Protein AF-A8ABL6-F1 (afdb_monomer_lite)

Secondary structure (DSSP, 8-state):
-------------HHHHHHHTTT-TTT--HHHHHHHHT-SSHHHHHHHHHHHHHHHHHHHTSS-HHHHHHHHHTTSSEEEETTEEEEEEES---TTSEEETTEEEEEHHHHHHHHHHHHHHHHHHTTSHHHHHHHHHHHHHHHHHTT-

Organism: Ignicoccus hospitalis (strain KIN4/I / DSM 18386 / JCM 14125) (NCBI:txid453591)

Sequence (148 aa):
MGEERRRSNEEYYWLPRALSYFADKEVRQFNIIDRLANAVNEEVALNTLYDAMRTLKTIITSNKVEEVRRFVRKFGELKDEGGRPQYCYEGKCPAECKKVGEECCCDAEALYKLAMREVDDLKHSFVDEKSKKKAFLTLKIIAINALG

InterPro domains:
  IPR010157 CRISPR type I-A/APERN-associated protein Csa5 [PF09702] (19-126)

Structure (mmCIF, N/CA/C/O backbone):
data_AF-A8ABL6-F1
#
_entry.id   AF-A8ABL6-F1
#
loop_
_atom_site.group_PDB
_atom_site.id
_atom_site.type_symbol
_atom_site.label_atom_id
_atom_site.label_alt_id
_atom_site.label_comp_id
_atom_site.label_asym_id
_atom_site.label_entity_id
_atom_site.label_seq_id
_atom_site.pdbx_PDB_ins_code
_atom_site.Cartn_x
_atom_site.Cartn_y
_atom_site.Cartn_z
_atom_site.occupancy
_atom_site.B_iso_or_equiv
_atom_site.auth_seq_id
_atom_site.auth_co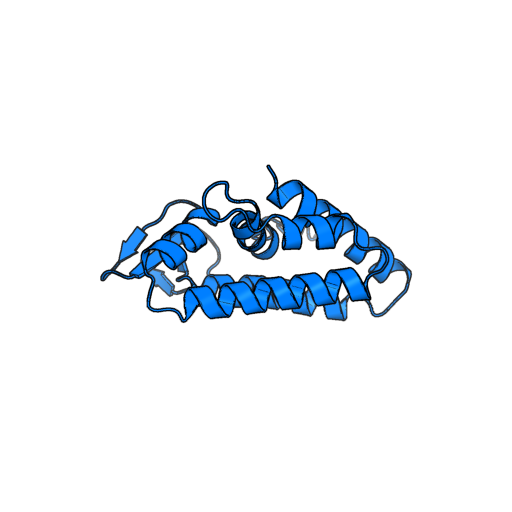mp_id
_atom_site.auth_asym_id
_atom_site.auth_atom_id
_atom_site.pdbx_PDB_model_num
ATOM 1 N N . MET A 1 1 ? 5.639 -39.230 1.743 1.00 42.78 1 MET A N 1
ATOM 2 C CA . MET A 1 1 ? 6.535 -38.084 2.008 1.00 42.78 1 MET A CA 1
ATOM 3 C C . MET A 1 1 ? 6.634 -37.281 0.732 1.00 42.78 1 MET A C 1
ATOM 5 O O . MET A 1 1 ? 7.067 -37.818 -0.275 1.00 42.78 1 MET A O 1
ATOM 9 N N . GLY A 1 2 ? 6.136 -36.056 0.764 1.00 35.66 2 GLY A N 1
ATOM 10 C CA . GLY A 1 2 ? 5.981 -35.203 -0.407 1.00 35.66 2 GLY A CA 1
ATOM 11 C C . GLY A 1 2 ? 4.969 -34.121 -0.077 1.00 35.66 2 GLY A C 1
ATOM 12 O O . GLY A 1 2 ? 3.950 -34.007 -0.744 1.00 35.66 2 GLY A O 1
ATOM 13 N N . GLU A 1 3 ? 5.201 -33.414 1.035 1.00 34.56 3 GLU A N 1
ATOM 14 C CA . GLU A 1 3 ? 4.502 -32.171 1.352 1.00 34.56 3 GLU A CA 1
ATOM 15 C C . GLU A 1 3 ? 4.890 -31.146 0.289 1.00 34.56 3 GLU A C 1
ATOM 17 O O . GLU A 1 3 ? 5.826 -30.357 0.430 1.00 34.56 3 GLU A O 1
ATOM 22 N N . GLU A 1 4 ? 4.174 -31.201 -0.825 1.00 38.09 4 GLU A N 1
ATOM 23 C CA . GLU A 1 4 ? 4.106 -30.128 -1.788 1.00 38.09 4 GLU A CA 1
ATOM 24 C C . GLU A 1 4 ? 3.451 -28.956 -1.053 1.00 38.09 4 GLU A C 1
ATOM 26 O O . GLU A 1 4 ? 2.228 -28.854 -0.952 1.00 38.09 4 GLU A O 1
ATOM 31 N N . ARG A 1 5 ? 4.298 -28.116 -0.439 1.00 35.62 5 ARG A N 1
ATOM 32 C CA . ARG A 1 5 ? 3.956 -26.802 0.109 1.00 35.62 5 ARG A CA 1
ATOM 33 C C . ARG A 1 5 ? 3.323 -25.971 -1.007 1.00 35.62 5 ARG A C 1
ATOM 35 O O . ARG A 1 5 ? 3.967 -25.101 -1.594 1.00 35.62 5 ARG A O 1
ATOM 42 N N . ARG A 1 6 ? 2.039 -26.201 -1.270 1.00 35.41 6 ARG A N 1
ATOM 43 C CA . ARG A 1 6 ? 1.125 -25.199 -1.800 1.00 35.41 6 ARG A CA 1
ATOM 44 C C . ARG A 1 6 ? 1.065 -24.132 -0.721 1.00 35.41 6 ARG A C 1
ATOM 46 O O . ARG A 1 6 ? 0.271 -24.218 0.208 1.00 35.41 6 ARG A O 1
ATOM 53 N N . ARG A 1 7 ? 2.021 -23.198 -0.775 1.00 35.03 7 ARG A N 1
ATOM 54 C CA . ARG A 1 7 ? 1.956 -21.953 -0.018 1.00 35.03 7 ARG A CA 1
ATOM 55 C C . ARG A 1 7 ? 0.570 -21.394 -0.289 1.00 35.03 7 ARG A C 1
ATOM 57 O O . ARG A 1 7 ? 0.243 -21.110 -1.438 1.00 35.03 7 ARG A O 1
ATOM 64 N N . SER A 1 8 ? -0.234 -21.345 0.763 1.00 32.97 8 SER A N 1
ATOM 65 C CA . SER A 1 8 ? -1.508 -20.656 0.839 1.00 32.97 8 SER A CA 1
ATOM 66 C C . SER A 1 8 ? -1.251 -19.198 0.470 1.00 32.97 8 SER A C 1
ATOM 68 O O . SER A 1 8 ? -0.938 -18.371 1.317 1.00 32.97 8 SER A O 1
ATOM 70 N N . ASN A 1 9 ? -1.288 -18.925 -0.829 1.00 34.28 9 ASN A N 1
ATOM 71 C CA . ASN A 1 9 ? -1.159 -17.614 -1.442 1.00 34.28 9 ASN A CA 1
ATOM 72 C C . ASN A 1 9 ? -2.524 -16.913 -1.432 1.00 34.28 9 ASN A C 1
ATOM 74 O O . ASN A 1 9 ? -2.895 -16.229 -2.379 1.00 34.28 9 ASN A O 1
ATOM 78 N N . GLU A 1 10 ? -3.239 -16.996 -0.311 1.00 41.75 10 GLU A N 1
ATOM 79 C CA . GLU A 1 10 ? -3.986 -15.825 0.151 1.00 41.75 10 GLU A CA 1
ATOM 80 C C . GLU A 1 10 ? -2.934 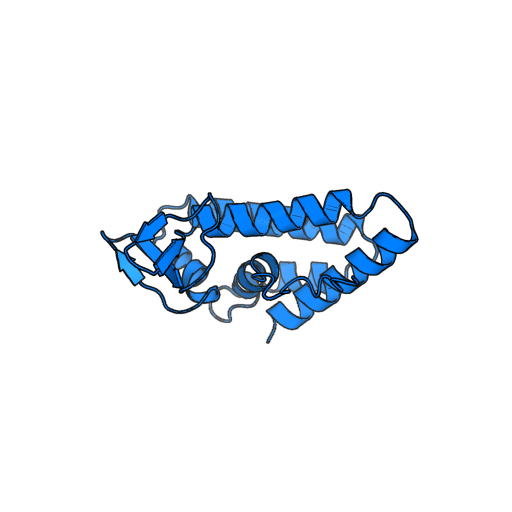-14.822 0.669 1.00 41.75 10 GLU A C 1
ATOM 82 O O . GLU A 1 10 ? -2.857 -14.488 1.849 1.00 41.75 10 GLU A O 1
ATOM 87 N N . GLU A 1 11 ? -2.019 -14.433 -0.230 1.00 51.97 11 GLU A N 1
ATOM 88 C CA . GLU A 1 11 ? -1.098 -13.324 -0.060 1.00 51.97 11 GLU A CA 1
ATOM 89 C C . GLU A 1 11 ? -2.000 -12.105 -0.026 1.00 51.97 11 GLU A C 1
ATOM 91 O O . GLU A 1 11 ? -2.537 -11.679 -1.046 1.00 51.97 11 GLU A O 1
ATOM 96 N N . TYR A 1 12 ? -2.260 -11.612 1.178 1.00 53.22 12 TYR A N 1
ATOM 97 C CA . TYR A 1 12 ? -2.911 -10.333 1.368 1.00 53.22 12 TYR A CA 1
ATOM 98 C C . TYR A 1 12 ? -2.200 -9.303 0.487 1.00 53.22 12 TYR A C 1
ATOM 100 O O . TYR A 1 12 ? -1.059 -8.953 0.750 1.00 53.22 12 TYR A O 1
ATOM 108 N N . TYR A 1 13 ? -2.860 -8.870 -0.584 1.00 70.88 13 TYR A N 1
ATOM 109 C CA . TYR A 1 13 ? -2.328 -7.910 -1.542 1.00 70.88 13 TYR A CA 1
ATOM 110 C C . TYR A 1 13 ? -2.417 -6.497 -0.951 1.00 70.88 13 TYR A C 1
ATOM 112 O O . TYR A 1 13 ? -3.292 -5.711 -1.338 1.00 70.88 13 TYR A O 1
ATOM 120 N N . TRP A 1 14 ? -1.545 -6.167 0.009 1.00 84.88 14 TRP A N 1
ATOM 121 C CA . TRP A 1 14 ? -1.595 -4.874 0.691 1.00 84.88 14 TRP A CA 1
ATOM 122 C C . TRP A 1 14 ? -1.170 -3.740 -0.239 1.00 84.88 14 TRP A C 1
ATOM 124 O O . TRP A 1 14 ? -1.828 -2.699 -0.267 1.00 84.88 14 TRP A O 1
ATOM 134 N N . LEU A 1 15 ? -0.125 -3.943 -1.047 1.00 85.50 15 LEU A N 1
ATOM 135 C CA . LEU A 1 15 ? 0.372 -2.929 -1.974 1.00 85.50 15 LEU A CA 1
ATOM 136 C C . LEU A 1 15 ? -0.625 -2.601 -3.099 1.00 85.50 15 LEU A C 1
ATOM 138 O O . LEU A 1 15 ? -0.886 -1.415 -3.302 1.00 85.50 15 LEU A O 1
ATOM 142 N N . PRO A 1 16 ? -1.248 -3.568 -3.805 1.00 84.50 16 PRO A N 1
ATOM 143 C CA . PRO A 1 16 ? -2.273 -3.250 -4.804 1.00 84.50 16 PRO A CA 1
ATOM 144 C C . PRO A 1 16 ? -3.453 -2.471 -4.224 1.00 84.50 16 PRO A C 1
ATOM 146 O O . PRO A 1 16 ? -3.900 -1.489 -4.816 1.00 84.50 16 PRO A O 1
ATOM 149 N N . ARG A 1 17 ? -3.918 -2.853 -3.028 1.00 86.75 17 ARG A N 1
ATOM 150 C CA . ARG A 1 17 ? -4.997 -2.140 -2.331 1.00 86.75 17 ARG A CA 1
ATOM 151 C C . ARG A 1 17 ? -4.568 -0.733 -1.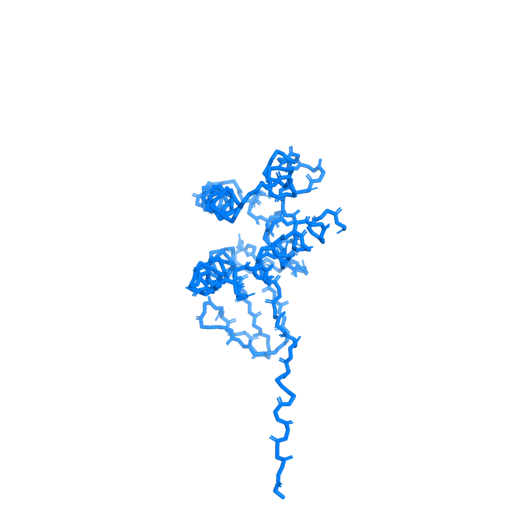926 1.00 86.75 17 ARG A C 1
ATOM 153 O O . ARG A 1 17 ? -5.310 0.214 -2.175 1.00 86.75 17 ARG A O 1
ATOM 160 N N . ALA A 1 18 ? -3.350 -0.570 -1.413 1.00 88.56 18 ALA A N 1
ATOM 161 C CA . ALA A 1 18 ? -2.787 0.741 -1.111 1.00 88.56 18 ALA A CA 1
ATOM 162 C C . ALA A 1 18 ? -2.696 1.634 -2.360 1.00 88.56 18 ALA A C 1
ATOM 164 O O . ALA A 1 18 ? -3.012 2.819 -2.293 1.00 88.56 18 ALA A O 1
ATOM 165 N N . LEU A 1 19 ? -2.311 1.076 -3.510 1.00 87.94 19 LEU A N 1
ATOM 166 C CA . LEU A 1 19 ? -2.210 1.817 -4.768 1.00 87.94 19 LEU A CA 1
ATOM 167 C C . LEU A 1 19 ? -3.578 2.173 -5.360 1.00 87.94 19 LEU A C 1
ATOM 169 O O . LEU A 1 19 ? -3.721 3.247 -5.941 1.00 87.94 19 LEU A O 1
ATOM 173 N N . SER A 1 20 ? -4.603 1.345 -5.145 1.00 86.06 20 SER A N 1
ATOM 174 C CA . SER A 1 20 ? -5.977 1.637 -5.588 1.00 86.06 20 SER A CA 1
ATOM 175 C C . SER A 1 20 ? -6.555 2.925 -4.980 1.00 86.06 20 SER A C 1
ATOM 177 O O . SER A 1 20 ? -7.496 3.507 -5.520 1.00 86.06 20 SER A O 1
ATOM 179 N N . TYR A 1 21 ? -5.970 3.426 -3.885 1.00 87.69 21 TYR A N 1
ATOM 180 C CA . TYR A 1 21 ? -6.282 4.750 -3.349 1.00 87.69 21 TYR A CA 1
ATOM 181 C C . TYR A 1 21 ? -5.984 5.871 -4.356 1.00 87.69 21 TYR A C 1
ATOM 183 O O . TYR A 1 21 ? -6.781 6.791 -4.507 1.00 87.69 21 TYR A O 1
ATOM 191 N N . PHE A 1 22 ? -4.873 5.791 -5.092 1.00 84.19 22 PHE A N 1
ATOM 192 C CA . PHE A 1 22 ? -4.490 6.811 -6.076 1.00 84.19 22 PHE A CA 1
ATOM 193 C C . PHE A 1 22 ? -5.342 6.764 -7.347 1.00 84.19 22 PHE A C 1
ATOM 195 O O . PHE A 1 22 ? -5.522 7.788 -8.009 1.00 84.19 22 PHE A O 1
ATOM 202 N N . ALA A 1 23 ? -5.897 5.590 -7.654 1.00 81.12 23 ALA A N 1
ATOM 203 C CA . ALA A 1 23 ? -6.871 5.389 -8.722 1.00 81.12 23 ALA A CA 1
ATOM 204 C C . ALA A 1 23 ? -8.305 5.773 -8.315 1.00 81.12 23 ALA A C 1
ATOM 206 O O . ALA A 1 23 ? -9.217 5.746 -9.146 1.00 81.12 23 ALA A O 1
ATOM 207 N N . ASP A 1 24 ? -8.533 6.122 -7.046 1.00 81.56 24 ASP A N 1
ATOM 208 C CA . ASP A 1 24 ? -9.855 6.487 -6.566 1.00 81.56 24 ASP A CA 1
ATOM 209 C C . ASP A 1 24 ? -10.374 7.747 -7.279 1.00 81.56 24 ASP A C 1
ATOM 211 O O . ASP A 1 24 ? -9.677 8.757 -7.415 1.00 81.56 24 ASP A O 1
ATOM 215 N N . LYS A 1 25 ? -11.634 7.693 -7.720 1.00 73.25 25 LYS A N 1
ATOM 216 C CA . LYS A 1 25 ? -12.295 8.760 -8.486 1.00 73.25 25 LYS A CA 1
ATOM 217 C C . LYS A 1 25 ? -12.442 10.071 -7.709 1.00 73.25 25 LYS A C 1
ATOM 219 O O . LYS A 1 25 ? -12.628 11.113 -8.345 1.00 73.25 25 LYS A O 1
ATOM 224 N N . GLU A 1 26 ? -12.378 10.025 -6.381 1.00 72.81 26 GLU A N 1
ATOM 225 C CA . GLU A 1 26 ? -12.433 11.174 -5.476 1.00 72.81 26 GLU A CA 1
ATOM 226 C C . GLU A 1 26 ? -11.039 11.753 -5.175 1.00 72.81 26 GLU A C 1
ATOM 228 O O . GLU A 1 26 ? -10.924 12.948 -4.917 1.00 72.81 26 GLU A O 1
ATOM 233 N N . VAL A 1 27 ? -9.979 10.936 -5.237 1.00 75.50 27 VAL A N 1
ATOM 234 C CA . VAL A 1 27 ? -8.581 11.355 -4.996 1.00 75.50 27 VAL A CA 1
ATOM 235 C C . VAL A 1 27 ? -7.926 11.865 -6.283 1.00 75.50 27 VAL A C 1
ATOM 237 O O . VAL A 1 27 ? -7.223 12.875 -6.271 1.00 75.50 27 VAL A O 1
ATOM 240 N N . ARG A 1 28 ? -8.180 11.179 -7.407 1.00 66.38 28 ARG A N 1
ATOM 241 C CA . ARG A 1 28 ? -7.717 11.503 -8.771 1.00 66.38 28 ARG A CA 1
ATOM 242 C C . ARG A 1 28 ? -6.214 11.752 -8.910 1.00 66.38 28 ARG A C 1
ATOM 244 O O . ARG A 1 28 ? -5.789 12.560 -9.735 1.00 66.38 28 ARG A O 1
ATOM 251 N N . GLN A 1 29 ? -5.391 11.021 -8.170 1.00 74.56 29 GLN A N 1
ATOM 252 C CA . GLN A 1 29 ? -3.934 11.058 -8.321 1.00 74.56 29 GLN A CA 1
ATOM 253 C C . GLN A 1 29 ? -3.455 9.985 -9.310 1.00 74.56 29 GLN A C 1
ATOM 255 O O . GLN A 1 29 ? -2.552 9.193 -9.044 1.00 74.56 29 GLN A O 1
ATOM 260 N N . PHE A 1 30 ? -4.068 9.978 -10.497 1.00 79.56 30 PHE A N 1
ATOM 261 C CA . PHE A 1 30 ? -3.769 9.009 -11.555 1.00 79.56 30 PHE A CA 1
ATOM 262 C C . PHE A 1 30 ? -2.336 9.110 -12.078 1.00 79.56 30 PHE A C 1
ATOM 264 O O . PHE A 1 30 ? -1.828 8.146 -12.635 1.00 79.56 30 PHE A O 1
ATOM 271 N N . ASN A 1 31 ? -1.660 10.242 -11.865 1.00 83.88 31 ASN A N 1
ATOM 272 C CA . ASN A 1 31 ? -0.269 10.447 -12.265 1.00 83.88 31 ASN A CA 1
ATOM 273 C C . ASN A 1 31 ? 0.691 9.407 -11.661 1.00 83.88 31 ASN A C 1
ATOM 275 O O . ASN A 1 31 ? 1.651 9.020 -12.319 1.00 83.88 31 ASN A O 1
ATOM 279 N N . ILE A 1 32 ? 0.447 8.941 -10.433 1.00 84.06 32 ILE A N 1
ATOM 280 C CA . ILE A 1 32 ? 1.271 7.905 -9.792 1.00 84.06 32 ILE A CA 1
ATOM 281 C C . ILE A 1 32 ? 1.067 6.554 -10.485 1.00 84.06 32 ILE A C 1
ATOM 283 O O . ILE A 1 32 ? 2.038 5.865 -10.796 1.00 84.06 32 ILE A O 1
ATOM 287 N N . ILE A 1 33 ? -0.186 6.196 -10.769 1.00 82.88 33 ILE A N 1
ATOM 288 C CA . ILE A 1 33 ? -0.527 4.927 -11.421 1.00 82.88 33 ILE A CA 1
ATOM 289 C C . ILE A 1 33 ? -0.058 4.913 -12.876 1.00 82.88 33 ILE A C 1
ATOM 291 O O . ILE A 1 33 ? 0.513 3.923 -13.325 1.00 82.88 33 ILE A O 1
ATOM 295 N N . ASP A 1 34 ? -0.216 6.030 -13.584 1.0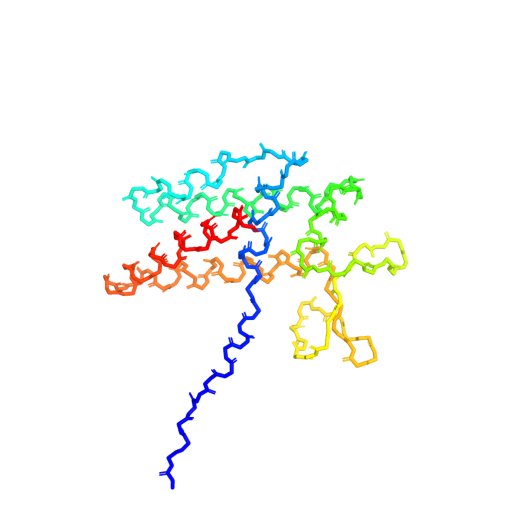0 83.88 34 ASP A N 1
ATOM 296 C CA . ASP A 1 34 ? 0.255 6.199 -14.956 1.00 83.88 34 ASP A CA 1
ATOM 297 C C . ASP A 1 34 ? 1.782 6.067 -15.052 1.00 83.88 34 ASP A C 1
ATOM 299 O O . ASP A 1 34 ? 2.287 5.281 -15.854 1.00 83.88 34 ASP A O 1
ATOM 303 N N . ARG A 1 35 ? 2.531 6.742 -14.167 1.00 86.00 35 ARG A N 1
ATOM 304 C CA . ARG A 1 35 ? 3.998 6.617 -14.098 1.00 86.00 35 ARG A CA 1
ATOM 305 C C . ARG A 1 35 ? 4.446 5.188 -13.797 1.00 86.00 35 ARG A C 1
ATOM 307 O O . ARG A 1 35 ? 5.468 4.755 -14.324 1.00 86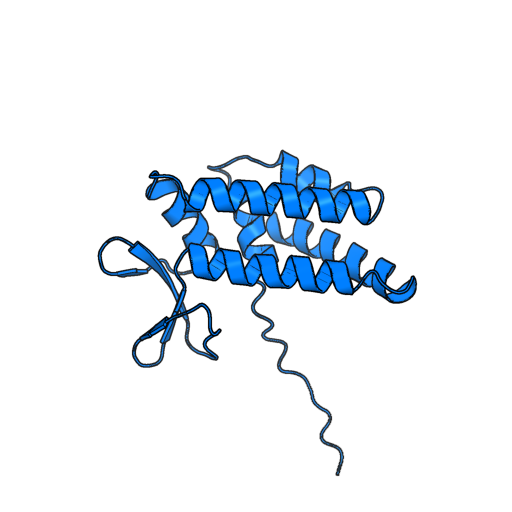.00 35 ARG A O 1
ATOM 314 N N . LEU A 1 36 ? 3.695 4.454 -12.974 1.00 84.69 36 LEU A N 1
ATOM 315 C CA . LEU A 1 36 ? 4.003 3.064 -12.647 1.00 84.69 36 LEU A CA 1
ATOM 316 C C . LEU A 1 36 ? 3.718 2.127 -13.831 1.00 84.69 36 LEU A C 1
ATOM 318 O O . LEU A 1 36 ? 4.557 1.293 -14.173 1.00 84.69 36 LEU A O 1
ATOM 322 N N . ALA A 1 37 ? 2.570 2.288 -14.493 1.00 81.81 37 ALA A N 1
ATOM 323 C CA . ALA A 1 37 ? 2.184 1.496 -15.660 1.00 81.81 37 ALA A CA 1
ATOM 324 C C . ALA A 1 37 ? 3.144 1.713 -16.844 1.00 81.81 37 ALA A C 1
ATOM 326 O O . ALA A 1 37 ? 3.576 0.755 -17.499 1.00 81.81 37 ALA A O 1
ATOM 327 N N . ASN A 1 38 ? 3.535 2.970 -17.063 1.00 84.50 38 ASN A N 1
ATOM 328 C CA . ASN A 1 38 ? 4.424 3.398 -18.140 1.00 84.50 38 ASN A CA 1
ATOM 329 C C . ASN A 1 38 ? 5.907 3.410 -17.750 1.00 84.50 38 ASN A C 1
ATOM 331 O O . ASN A 1 38 ? 6.737 3.903 -18.516 1.00 84.50 38 ASN A O 1
ATOM 335 N N . ALA A 1 39 ? 6.274 2.859 -16.589 1.00 85.50 39 ALA A N 1
ATOM 336 C CA . ALA A 1 39 ? 7.671 2.764 -16.198 1.00 85.50 39 ALA A CA 1
ATOM 337 C C . ALA A 1 39 ? 8.472 2.020 -17.281 1.00 85.50 39 ALA A C 1
ATOM 339 O O . ALA A 1 39 ? 8.083 0.939 -17.747 1.00 85.50 39 ALA A O 1
ATOM 340 N N . VAL A 1 40 ? 9.586 2.630 -17.691 1.00 85.31 40 VAL A N 1
ATOM 341 C CA . VAL A 1 40 ? 10.473 2.127 -18.754 1.00 85.31 40 VAL A CA 1
ATOM 342 C C . VAL A 1 40 ? 11.524 1.151 -18.228 1.00 85.31 40 VAL A C 1
ATOM 344 O O . VAL A 1 40 ? 12.051 0.350 -18.992 1.00 85.31 40 VAL A O 1
ATOM 347 N N . ASN A 1 41 ? 11.811 1.203 -16.927 1.00 83.31 41 ASN A N 1
ATOM 348 C CA . ASN A 1 41 ? 12.722 0.304 -16.228 1.00 83.31 41 ASN A CA 1
ATOM 349 C C . ASN A 1 41 ? 12.297 0.136 -14.757 1.00 83.31 41 ASN A C 1
ATOM 351 O O . ASN A 1 41 ? 11.392 0.820 -14.266 1.00 83.31 41 ASN A O 1
ATOM 355 N N . GLU A 1 42 ? 12.952 -0.788 -14.061 1.00 79.56 42 GLU A N 1
ATOM 356 C CA . GLU A 1 42 ? 12.666 -1.132 -12.671 1.00 79.56 42 GLU A CA 1
ATOM 357 C C . GLU A 1 42 ? 12.917 0.009 -11.685 1.00 79.56 42 GLU A C 1
ATOM 359 O O . GLU A 1 42 ? 12.157 0.173 -10.734 1.00 79.56 42 GLU A O 1
ATOM 364 N N . GLU A 1 43 ? 13.949 0.816 -11.919 1.00 84.31 43 GLU A N 1
ATOM 365 C CA . GLU A 1 43 ? 14.328 1.910 -11.030 1.00 84.31 43 GLU A CA 1
ATOM 366 C C . GLU A 1 43 ? 13.250 2.996 -11.033 1.00 84.31 43 GLU A C 1
ATOM 368 O O . GLU A 1 43 ? 12.822 3.460 -9.977 1.00 84.31 43 GLU A O 1
ATOM 373 N N . VAL A 1 44 ? 12.728 3.337 -12.214 1.00 86.75 44 VAL A N 1
ATOM 374 C CA . VAL A 1 44 ? 11.604 4.266 -12.373 1.00 86.75 44 VAL A CA 1
ATOM 375 C C . VAL A 1 44 ? 10.349 3.724 -11.687 1.00 86.75 44 VAL A C 1
ATOM 377 O O . VAL A 1 44 ? 9.656 4.484 -11.006 1.00 86.75 44 VAL A O 1
ATOM 380 N N . ALA A 1 45 ? 10.065 2.425 -11.818 1.00 85.62 45 ALA A N 1
ATOM 381 C CA . ALA A 1 45 ? 8.912 1.803 -11.168 1.00 85.62 45 ALA A CA 1
ATOM 382 C C . ALA A 1 45 ? 9.036 1.831 -9.635 1.00 85.62 45 ALA A C 1
ATOM 384 O O . ALA A 1 45 ? 8.118 2.280 -8.952 1.00 85.62 45 ALA A O 1
ATOM 385 N N . LEU A 1 46 ? 10.188 1.422 -9.095 1.00 85.81 46 LEU A N 1
ATOM 386 C CA . LEU A 1 46 ? 10.470 1.444 -7.659 1.00 85.81 46 LEU A CA 1
ATOM 387 C C . LEU A 1 46 ? 10.412 2.858 -7.086 1.00 85.81 46 LEU A C 1
ATOM 389 O O . LEU A 1 46 ? 9.743 3.078 -6.080 1.00 85.81 46 LEU A O 1
ATOM 393 N N . ASN A 1 47 ? 11.056 3.828 -7.736 1.00 88.31 47 ASN A N 1
ATOM 394 C CA . ASN A 1 47 ? 11.017 5.222 -7.295 1.00 88.31 47 ASN A CA 1
ATOM 395 C C . ASN A 1 47 ? 9.579 5.759 -7.277 1.00 88.31 47 ASN A C 1
ATOM 397 O O . ASN A 1 47 ? 9.183 6.419 -6.321 1.00 88.31 47 ASN A O 1
ATOM 401 N N . THR A 1 48 ? 8.765 5.401 -8.275 1.00 89.75 48 THR A N 1
ATOM 402 C CA . THR A 1 48 ? 7.343 5.780 -8.314 1.00 89.75 48 THR A CA 1
ATOM 403 C C . THR A 1 48 ? 6.546 5.150 -7.165 1.00 89.75 48 THR A C 1
ATOM 405 O O . THR A 1 48 ? 5.682 5.807 -6.588 1.00 89.75 48 THR A O 1
ATOM 408 N N . LEU A 1 49 ? 6.849 3.908 -6.772 1.00 88.56 49 LEU A N 1
ATOM 409 C CA . LEU A 1 49 ? 6.227 3.272 -5.603 1.00 88.56 49 LEU A CA 1
ATOM 410 C C . LEU A 1 49 ? 6.638 3.943 -4.296 1.00 88.56 49 LEU A C 1
ATOM 412 O O . LEU A 1 49 ? 5.784 4.175 -3.444 1.00 88.56 49 LEU A O 1
ATOM 416 N N . TYR A 1 50 ? 7.916 4.285 -4.131 1.00 90.50 50 TYR A N 1
ATOM 417 C CA . TYR A 1 50 ? 8.374 5.022 -2.953 1.00 90.50 50 TYR A CA 1
ATOM 418 C C . TYR A 1 50 ? 7.724 6.413 -2.870 1.00 90.50 50 TYR A C 1
ATOM 420 O O . TYR A 1 50 ? 7.298 6.814 -1.785 1.00 90.50 50 TYR A O 1
ATOM 428 N N . ASP A 1 51 ? 7.563 7.114 -3.997 1.00 90.88 51 ASP A N 1
ATOM 429 C CA . ASP A 1 51 ? 6.807 8.374 -4.077 1.00 90.88 51 ASP A CA 1
ATOM 430 C C . ASP A 1 51 ? 5.336 8.181 -3.659 1.00 90.88 51 ASP A C 1
ATOM 432 O O . ASP A 1 51 ? 4.787 8.975 -2.883 1.00 90.88 51 ASP A O 1
ATOM 436 N N . ALA A 1 52 ? 4.705 7.095 -4.118 1.00 90.06 52 ALA A N 1
ATOM 437 C CA . ALA A 1 52 ? 3.342 6.729 -3.739 1.00 90.06 52 ALA A CA 1
ATOM 438 C C . ALA A 1 52 ? 3.232 6.473 -2.228 1.00 90.06 52 ALA A C 1
ATOM 440 O O . ALA A 1 52 ? 2.407 7.077 -1.543 1.00 90.06 52 ALA A O 1
ATOM 441 N N . MET A 1 53 ? 4.112 5.636 -1.675 1.00 92.00 53 MET A N 1
ATOM 442 C CA . MET A 1 53 ? 4.137 5.325 -0.244 1.00 92.00 53 MET A CA 1
ATOM 443 C C . MET A 1 53 ? 4.402 6.574 0.600 1.00 92.00 53 MET A C 1
ATOM 445 O O . MET A 1 53 ? 3.753 6.781 1.625 1.00 92.00 53 MET A O 1
ATOM 449 N N . ARG A 1 54 ? 5.292 7.466 0.156 1.00 91.31 54 ARG A N 1
ATOM 450 C CA . ARG A 1 54 ? 5.535 8.745 0.831 1.00 91.31 54 ARG A CA 1
ATOM 451 C C . ARG A 1 54 ? 4.272 9.602 0.882 1.00 91.31 54 ARG A C 1
ATOM 453 O O . ARG A 1 54 ? 3.966 10.158 1.936 1.00 91.31 54 ARG A O 1
ATOM 460 N N . THR A 1 55 ? 3.532 9.670 -0.221 1.00 89.81 55 THR A N 1
ATOM 461 C CA . THR A 1 55 ? 2.257 10.396 -0.287 1.00 89.81 55 THR A CA 1
ATOM 462 C C . THR A 1 55 ? 1.224 9.795 0.668 1.00 89.81 55 THR A C 1
ATOM 464 O O . THR A 1 55 ? 0.611 10.533 1.441 1.00 89.81 55 THR A O 1
ATOM 467 N N . LEU A 1 56 ? 1.093 8.462 0.704 1.00 89.62 56 LEU A N 1
ATOM 468 C CA . LEU A 1 56 ? 0.225 7.776 1.670 1.00 89.62 56 LEU A CA 1
ATOM 469 C C . LEU A 1 56 ? 0.614 8.094 3.110 1.00 89.62 56 LEU A C 1
ATOM 471 O O . LEU A 1 56 ? -0.249 8.427 3.916 1.00 89.62 56 LEU A O 1
ATOM 475 N N . LYS A 1 57 ? 1.909 8.055 3.438 1.00 91.56 57 LYS A N 1
ATOM 476 C CA . LYS A 1 57 ? 2.389 8.400 4.778 1.00 91.56 57 LYS A CA 1
ATOM 477 C C . LYS A 1 57 ? 1.964 9.815 5.168 1.00 91.56 57 LYS A C 1
ATOM 479 O O . LYS A 1 57 ? 1.466 10.015 6.273 1.00 91.56 57 LYS A O 1
ATOM 484 N N . THR A 1 58 ? 2.105 10.787 4.266 1.00 90.44 58 THR A N 1
ATOM 485 C CA . THR A 1 58 ? 1.643 12.160 4.509 1.00 90.44 58 THR A CA 1
ATOM 486 C C . THR A 1 58 ? 0.144 12.209 4.793 1.00 90.44 58 THR A C 1
ATOM 488 O O . THR A 1 58 ? -0.252 12.853 5.759 1.00 90.44 58 THR A O 1
ATOM 491 N N . ILE A 1 59 ? -0.678 11.492 4.024 1.00 87.56 59 ILE A N 1
ATOM 492 C CA . ILE A 1 59 ? -2.132 11.426 4.234 1.00 87.56 59 ILE A CA 1
ATOM 493 C C . ILE A 1 59 ? -2.473 10.810 5.594 1.00 87.56 59 ILE A C 1
ATOM 495 O O . ILE A 1 59 ? -3.250 11.393 6.348 1.00 87.56 59 ILE A O 1
ATOM 499 N N . ILE A 1 60 ? -1.856 9.679 5.938 1.00 87.75 60 ILE A N 1
ATOM 500 C CA . ILE A 1 60 ? -2.102 8.944 7.189 1.00 87.75 60 ILE A CA 1
ATOM 501 C C . ILE A 1 60 ? -1.711 9.777 8.409 1.00 87.75 60 ILE A C 1
ATOM 503 O O . ILE A 1 60 ? -2.410 9.770 9.416 1.00 87.75 60 ILE A O 1
ATOM 507 N N . THR A 1 61 ? -0.608 10.518 8.313 1.00 87.31 61 THR A N 1
ATOM 508 C CA . THR A 1 61 ? -0.152 11.424 9.382 1.00 87.31 61 THR A CA 1
ATOM 509 C C . THR A 1 61 ? -0.866 12.777 9.387 1.00 87.31 61 THR A C 1
ATOM 511 O O . THR A 1 61 ? -0.623 13.593 10.274 1.00 87.31 61 THR A O 1
ATOM 514 N N . SER A 1 62 ? -1.730 13.048 8.405 1.00 84.56 62 SER A N 1
ATOM 515 C CA . SER A 1 62 ? -2.490 14.293 8.353 1.00 84.56 62 SER A CA 1
ATOM 516 C C . SER A 1 62 ? -3.682 14.256 9.313 1.00 84.56 62 SER A C 1
ATOM 518 O O . SER A 1 62 ? -4.254 13.205 9.586 1.00 84.56 62 SER A O 1
ATOM 520 N N . ASN A 1 63 ? -4.145 15.427 9.756 1.00 75.56 63 ASN A N 1
ATOM 521 C CA . ASN A 1 63 ? -5.363 15.546 10.571 1.00 75.56 63 ASN A CA 1
ATOM 522 C C . ASN A 1 63 ? -6.666 15.344 9.768 1.00 75.56 63 ASN A C 1
ATOM 524 O O . ASN A 1 63 ? -7.758 15.617 10.269 1.00 75.56 63 ASN A O 1
ATOM 528 N N . LYS A 1 64 ? -6.587 14.905 8.508 1.00 84.88 64 LYS A N 1
ATOM 529 C CA . LYS A 1 64 ? -7.752 14.759 7.634 1.00 84.88 64 LYS A CA 1
ATOM 530 C C . LYS A 1 64 ? -8.313 13.344 7.729 1.00 84.88 64 LYS A C 1
ATOM 532 O O . LYS A 1 64 ? -8.079 12.502 6.866 1.00 84.88 64 LYS A O 1
ATOM 537 N N . VAL A 1 65 ? -9.101 13.112 8.776 1.00 84.88 65 VAL A N 1
ATOM 538 C CA . VAL A 1 65 ? -9.729 11.813 9.087 1.00 84.88 65 VAL A CA 1
ATOM 539 C C . VAL A 1 65 ? -10.473 11.215 7.888 1.00 84.88 65 VAL A C 1
ATOM 541 O O . VAL A 1 65 ? -10.393 10.013 7.658 1.00 84.88 65 VAL A O 1
ATOM 544 N N . GLU A 1 66 ? -11.130 12.043 7.075 1.00 86.88 66 GLU A N 1
ATOM 545 C CA . GLU A 1 66 ? -11.840 11.577 5.879 1.00 86.88 66 GLU A CA 1
ATOM 546 C C . GLU A 1 66 ? -10.901 11.023 4.794 1.00 86.88 66 GLU A C 1
ATOM 548 O O . GLU A 1 66 ? -11.240 10.036 4.143 1.00 86.88 66 GLU A O 1
ATOM 553 N N . GLU A 1 67 ? -9.694 11.578 4.620 1.00 86.94 67 GLU A N 1
ATOM 554 C CA . GLU A 1 67 ? -8.718 11.006 3.679 1.00 86.94 67 GLU A CA 1
ATOM 555 C C . GLU A 1 67 ? -8.202 9.651 4.178 1.00 86.94 67 GLU A C 1
ATOM 557 O O . GLU A 1 67 ? -8.071 8.708 3.396 1.00 86.94 67 GLU A O 1
ATOM 562 N N . VAL A 1 68 ? -7.996 9.528 5.492 1.00 87.62 68 VAL A N 1
ATOM 563 C CA . VAL A 1 68 ? -7.586 8.273 6.134 1.00 87.62 68 VAL A CA 1
ATOM 564 C C . VAL A 1 68 ? -8.688 7.214 6.024 1.00 87.62 68 VAL A C 1
ATOM 566 O O . VAL A 1 68 ? -8.412 6.073 5.659 1.00 87.62 68 VAL A O 1
ATOM 569 N N . ARG A 1 69 ? -9.953 7.585 6.255 1.00 89.38 69 ARG A N 1
ATOM 570 C CA . ARG A 1 69 ? -11.120 6.708 6.061 1.00 89.38 69 ARG A CA 1
ATOM 571 C C . ARG A 1 69 ? -11.214 6.185 4.637 1.00 89.38 69 ARG A C 1
ATOM 573 O O . ARG A 1 69 ? -11.419 4.987 4.445 1.00 89.38 69 ARG A O 1
ATOM 580 N N . ARG A 1 70 ? -11.037 7.058 3.640 1.00 88.25 70 ARG A N 1
ATOM 581 C CA . ARG A 1 70 ? -11.028 6.649 2.227 1.00 88.25 70 ARG A CA 1
ATOM 582 C C . ARG A 1 70 ? -9.913 5.651 1.934 1.00 88.25 70 ARG A C 1
ATOM 584 O O . ARG A 1 70 ? -10.170 4.663 1.255 1.00 88.25 70 ARG A O 1
ATOM 591 N N . PHE A 1 71 ? -8.710 5.880 2.462 1.00 88.88 71 PHE A N 1
ATOM 592 C CA . PHE A 1 71 ? -7.597 4.942 2.322 1.00 88.88 71 PHE A CA 1
ATOM 593 C C . PHE A 1 71 ? -7.922 3.572 2.923 1.00 88.88 71 PHE A C 1
ATOM 595 O O . PHE A 1 71 ? -7.826 2.564 2.230 1.00 88.88 71 PHE A O 1
ATOM 602 N N . VAL A 1 72 ? -8.378 3.524 4.176 1.00 88.69 72 VAL A N 1
ATOM 603 C CA . VAL A 1 72 ? -8.698 2.259 4.860 1.00 88.69 72 VAL A CA 1
ATOM 604 C C . VAL A 1 72 ? -9.812 1.497 4.135 1.00 88.69 72 VAL A C 1
ATOM 606 O O . VAL A 1 72 ? -9.720 0.283 3.974 1.00 88.69 72 VAL A O 1
ATOM 609 N N . ARG A 1 73 ? -10.820 2.200 3.603 1.00 87.75 73 ARG A N 1
ATOM 610 C CA . ARG A 1 73 ? -11.920 1.593 2.833 1.00 87.75 73 ARG A CA 1
ATOM 611 C C . ARG A 1 73 ? -11.442 0.856 1.572 1.00 87.75 73 ARG A C 1
ATOM 613 O O . ARG A 1 73 ? -12.131 -0.042 1.099 1.00 87.75 73 ARG A O 1
ATOM 620 N N . LYS A 1 74 ? -10.252 1.164 1.039 1.00 86.75 74 LYS A N 1
ATOM 621 C CA . LYS A 1 74 ? -9.657 0.391 -0.072 1.00 86.75 74 LYS A CA 1
ATOM 622 C C . LYS A 1 74 ? -9.262 -1.023 0.305 1.00 86.75 74 LYS A C 1
ATOM 624 O O . LYS A 1 74 ? -9.096 -1.870 -0.570 1.00 86.75 74 LYS A O 1
ATOM 629 N N . PHE A 1 75 ? -9.140 -1.291 1.596 1.00 84.56 75 PHE A N 1
ATOM 630 C CA . PHE A 1 75 ? -8.862 -2.624 2.081 1.00 84.56 75 PHE A CA 1
ATOM 631 C C . PHE A 1 75 ? -10.134 -3.421 2.339 1.00 84.56 75 PHE A C 1
ATOM 633 O O . PHE A 1 75 ? -10.061 -4.639 2.315 1.00 84.56 75 PHE A O 1
ATOM 640 N N . GLY A 1 76 ? -11.301 -2.793 2.471 1.00 82.69 76 GLY A N 1
ATOM 641 C CA . GLY A 1 76 ? -12.572 -3.495 2.608 1.00 82.69 76 GLY A CA 1
ATOM 642 C C . GLY A 1 76 ? -13.536 -2.750 3.516 1.00 82.69 76 GLY A C 1
ATOM 643 O O . GLY A 1 76 ? -13.603 -1.519 3.488 1.00 82.69 76 GLY A O 1
ATOM 644 N N . GLU A 1 77 ? -14.298 -3.503 4.307 1.00 77.12 77 GLU A N 1
ATOM 645 C CA . GLU A 1 77 ? -15.265 -2.922 5.231 1.00 77.12 77 GLU A CA 1
ATOM 646 C C . GLU A 1 77 ? -14.558 -2.066 6.285 1.00 77.12 77 GLU A C 1
ATOM 648 O O . GLU A 1 77 ? -13.622 -2.500 6.962 1.00 77.12 77 GLU A O 1
ATOM 653 N N . LEU A 1 78 ? -15.006 -0.816 6.383 1.00 80.50 78 LEU A N 1
ATOM 654 C CA . LEU A 1 78 ? -14.503 0.145 7.345 1.00 80.50 78 LEU A CA 1
ATOM 655 C C . LEU A 1 78 ? -15.217 -0.070 8.680 1.00 80.50 78 LEU A C 1
ATOM 657 O O . LEU A 1 78 ? -16.428 0.131 8.760 1.00 80.50 78 LEU A O 1
ATOM 661 N N . LYS A 1 79 ? -14.458 -0.379 9.731 1.00 83.38 79 LYS A N 1
ATOM 662 C CA . LYS A 1 79 ? -14.936 -0.339 11.116 1.00 83.38 79 LYS A CA 1
ATOM 663 C C . LYS A 1 79 ? -14.362 0.896 11.810 1.00 83.38 79 LYS A C 1
ATOM 665 O O . LYS A 1 79 ? -13.162 1.154 11.749 1.00 83.38 79 LYS A O 1
ATOM 670 N N . ASP A 1 80 ? -15.223 1.683 12.447 1.00 79.62 80 ASP A N 1
ATOM 671 C CA . ASP A 1 80 ? -14.819 2.827 13.269 1.00 79.62 80 ASP A CA 1
ATOM 672 C C . ASP A 1 80 ? -14.802 2.396 14.744 1.00 79.62 80 ASP A C 1
ATOM 674 O O . ASP A 1 80 ? -15.838 2.360 15.407 1.00 79.62 80 ASP A O 1
ATOM 678 N N . GLU A 1 81 ? -13.618 2.095 15.279 1.00 74.12 81 GLU A N 1
ATOM 679 C CA . GLU A 1 81 ? -13.431 1.838 16.712 1.00 74.12 81 GLU A CA 1
ATOM 680 C C . GLU A 1 81 ? -12.767 3.044 17.379 1.00 74.12 81 GLU A C 1
ATOM 682 O O . GLU A 1 81 ? -11.661 3.452 17.015 1.00 74.12 81 GLU A O 1
ATOM 687 N N . GLY A 1 82 ? -13.441 3.645 18.365 1.00 71.50 82 GLY A N 1
ATOM 688 C CA . GLY A 1 82 ? -12.900 4.794 19.104 1.00 71.50 82 GLY A CA 1
ATOM 689 C C . GLY A 1 82 ? -12.594 6.014 18.222 1.00 71.50 82 GLY A C 1
ATOM 690 O O . GLY A 1 82 ? -11.674 6.771 18.524 1.00 71.50 82 GLY A O 1
ATOM 691 N N . GLY A 1 83 ? -13.323 6.181 17.111 1.00 74.12 83 GLY A N 1
ATOM 692 C CA . GLY A 1 83 ? -13.118 7.265 16.143 1.00 74.12 83 GLY A CA 1
ATOM 693 C C . GLY A 1 83 ? -11.919 7.072 15.209 1.00 74.12 83 GLY A C 1
ATOM 694 O O . GLY A 1 83 ? -11.537 8.017 14.519 1.00 74.12 83 GLY A O 1
ATOM 695 N N . ARG A 1 84 ? -11.309 5.879 15.189 1.00 80.50 84 ARG A N 1
ATOM 696 C CA . ARG A 1 84 ? -10.220 5.542 14.268 1.00 80.50 84 ARG A CA 1
ATOM 697 C C . ARG A 1 84 ? -10.711 4.573 13.191 1.00 80.50 84 ARG A C 1
ATOM 699 O O . ARG A 1 84 ? -11.212 3.506 13.546 1.00 80.50 84 ARG A O 1
ATOM 706 N N . PRO A 1 85 ? -10.520 4.899 11.902 1.00 88.00 85 PRO A N 1
ATOM 707 C CA . PRO A 1 85 ? -10.856 3.996 10.813 1.00 88.00 85 PRO A CA 1
ATOM 708 C C . PRO A 1 85 ? -9.935 2.775 10.795 1.00 88.00 85 PRO A C 1
ATOM 710 O O . PRO A 1 85 ? -8.710 2.920 10.764 1.00 88.00 85 PRO A O 1
ATOM 713 N N . GLN A 1 86 ? -10.524 1.583 10.783 1.00 90.56 86 GLN A N 1
ATOM 714 C CA . GLN A 1 86 ? -9.810 0.310 10.749 1.00 90.56 86 GLN A CA 1
ATOM 715 C C . GLN A 1 86 ? -10.405 -0.627 9.697 1.00 90.56 86 GLN A C 1
ATOM 717 O O . GLN A 1 86 ? -11.601 -0.592 9.408 1.00 90.56 86 GLN A O 1
ATOM 722 N N . TYR A 1 87 ? -9.546 -1.465 9.128 1.00 89.62 87 TYR A N 1
ATOM 723 C CA . TYR A 1 87 ? -9.930 -2.591 8.289 1.00 89.62 87 TYR A CA 1
ATOM 724 C C . TYR A 1 87 ? -9.811 -3.868 9.114 1.00 89.62 87 TYR A C 1
ATOM 726 O O . TYR A 1 87 ? -8.721 -4.172 9.600 1.00 89.62 87 TYR A O 1
ATOM 734 N N . CYS A 1 88 ? -10.910 -4.605 9.262 1.00 89.44 88 CYS A N 1
ATOM 735 C CA . CYS A 1 88 ? -10.939 -5.856 10.012 1.00 89.44 88 CYS A CA 1
ATOM 736 C C . CYS A 1 88 ? -11.275 -7.037 9.101 1.00 89.44 88 CYS A C 1
ATOM 738 O O . CYS A 1 88 ? -12.084 -6.909 8.184 1.00 89.44 88 CYS A O 1
ATOM 740 N N . TYR A 1 89 ? -10.640 -8.178 9.355 1.00 86.00 89 TYR A N 1
ATOM 741 C CA . TYR A 1 89 ? -10.866 -9.423 8.625 1.00 86.00 89 TYR A CA 1
ATOM 742 C C . TYR A 1 89 ? -10.559 -10.634 9.506 1.00 86.00 89 TYR A C 1
ATOM 744 O O . TYR A 1 89 ? -9.779 -10.548 10.455 1.00 86.00 89 TYR A O 1
ATOM 752 N N . GLU A 1 90 ? -11.132 -11.782 9.163 1.00 85.38 90 GLU A N 1
ATOM 753 C CA . GLU A 1 90 ? -10.811 -13.062 9.792 1.00 85.38 90 GLU A CA 1
ATOM 754 C C . GLU A 1 90 ? -9.570 -13.677 9.140 1.00 85.38 90 GLU A C 1
ATOM 756 O O . GLU A 1 90 ? -9.436 -13.694 7.916 1.00 85.38 90 GLU A O 1
ATOM 761 N N . GLY A 1 91 ? -8.642 -14.188 9.953 1.00 80.94 91 GLY A N 1
ATOM 762 C CA . GLY A 1 91 ? -7.470 -14.891 9.444 1.00 80.94 91 GLY A CA 1
ATOM 763 C C . GLY A 1 91 ? -6.195 -14.645 10.238 1.00 80.94 91 GLY A C 1
ATOM 764 O O . GLY A 1 91 ? -6.195 -14.392 11.445 1.00 80.94 91 GLY A O 1
ATOM 765 N N . LYS A 1 92 ? -5.060 -14.779 9.550 1.00 82.69 92 LYS A N 1
ATOM 766 C CA . LYS A 1 92 ? -3.742 -14.632 10.167 1.00 82.69 92 LYS A CA 1
ATOM 767 C C . LYS A 1 92 ? -3.435 -13.155 10.404 1.00 82.69 92 LYS A C 1
ATOM 769 O O . LYS A 1 92 ? -3.146 -12.444 9.451 1.00 82.69 92 LYS A O 1
ATOM 774 N N . CYS A 1 93 ? -3.393 -12.744 11.672 1.00 84.56 93 CYS A N 1
ATOM 775 C CA . CYS A 1 93 ? -2.959 -11.402 12.072 1.00 84.56 93 CYS A CA 1
ATOM 776 C C . CYS A 1 93 ? -1.485 -11.148 11.735 1.00 84.56 93 CYS A C 1
ATOM 778 O O . CYS A 1 93 ? -0.612 -11.842 12.271 1.00 84.56 93 CYS A O 1
ATOM 780 N N . PRO A 1 94 ? -1.184 -10.119 10.931 1.00 87.00 94 PRO A N 1
ATOM 781 C CA . PRO A 1 94 ? 0.133 -9.522 10.867 1.00 87.00 94 PRO A CA 1
ATOM 782 C C . PRO A 1 94 ? 0.481 -8.883 12.210 1.00 87.00 94 PRO A C 1
ATOM 784 O O . PRO A 1 94 ? -0.404 -8.472 12.961 1.00 87.00 94 PRO A O 1
ATOM 787 N N . ALA A 1 95 ? 1.776 -8.764 12.496 1.00 87.94 95 ALA A N 1
ATOM 788 C CA . ALA A 1 95 ? 2.261 -8.170 13.742 1.00 87.94 95 ALA A CA 1
ATOM 789 C C . ALA A 1 95 ? 1.883 -6.684 13.873 1.00 87.94 95 ALA A C 1
ATOM 791 O O . ALA A 1 95 ? 1.801 -6.155 14.977 1.00 87.94 95 ALA A O 1
ATOM 792 N N . GLU A 1 96 ? 1.658 -6.018 12.742 1.00 90.00 96 GLU A N 1
ATOM 793 C CA . GLU A 1 96 ? 1.244 -4.623 12.652 1.00 90.00 96 GLU A CA 1
ATOM 794 C C . GLU A 1 96 ? -0.219 -4.404 13.058 1.00 90.00 96 GLU A C 1
ATOM 796 O O . GLU A 1 96 ? -0.590 -3.276 13.371 1.00 90.00 96 GLU A O 1
ATOM 801 N N . CYS A 1 97 ? -1.045 -5.453 13.046 1.00 89.69 97 CYS A N 1
ATOM 802 C CA . CYS A 1 97 ? -2.480 -5.362 13.292 1.00 89.69 97 CYS A CA 1
ATOM 803 C C . CYS A 1 97 ? -2.850 -5.874 14.684 1.00 89.69 97 CYS A C 1
ATOM 805 O O . CYS A 1 97 ? -2.160 -6.697 15.287 1.00 89.69 97 CYS A O 1
ATOM 807 N N . LYS A 1 98 ? -3.984 -5.402 15.199 1.00 89.69 98 LYS A N 1
ATOM 808 C CA . LYS A 1 98 ? -4.504 -5.795 16.505 1.00 89.69 98 LYS A CA 1
ATOM 809 C C . LYS A 1 98 ? -5.506 -6.932 16.347 1.00 89.69 98 LYS A C 1
ATOM 811 O O . LYS A 1 98 ? -6.449 -6.827 15.570 1.00 89.69 98 LYS A O 1
ATOM 816 N N . LYS A 1 99 ? -5.352 -7.993 17.138 1.00 88.81 99 LYS A N 1
ATOM 817 C CA . LYS A 1 99 ? -6.370 -9.043 17.247 1.00 88.81 99 LYS A CA 1
ATOM 818 C C . LYS A 1 99 ? -7.510 -8.577 18.159 1.00 88.81 99 LYS A C 1
ATOM 820 O O . LYS A 1 99 ? -7.258 -8.186 19.301 1.00 88.81 99 LYS A O 1
ATOM 825 N N . VAL A 1 100 ? -8.742 -8.628 17.665 1.00 85.50 100 VAL A N 1
ATOM 826 C CA . VAL A 1 100 ? -9.967 -8.257 18.382 1.00 85.50 100 VAL A CA 1
ATOM 827 C C . VAL A 1 100 ? -10.947 -9.423 18.259 1.00 85.50 100 VAL A C 1
ATOM 829 O O . VAL A 1 100 ? -11.564 -9.628 17.220 1.00 85.50 100 VAL A O 1
ATOM 832 N N . GLY A 1 101 ? -11.045 -10.241 19.311 1.00 85.62 101 GLY A N 1
ATOM 833 C CA . GLY A 1 101 ? -11.802 -11.495 19.253 1.00 85.62 101 GLY A CA 1
ATOM 834 C C . GLY A 1 101 ? -11.201 -12.471 18.236 1.00 85.62 101 GLY A C 1
ATOM 835 O O . GLY A 1 101 ? -10.037 -12.866 18.363 1.00 85.62 101 GLY A O 1
ATOM 836 N N . GLU A 1 102 ? -11.999 -12.851 17.240 1.00 86.06 102 GLU A N 1
ATOM 837 C CA . GLU A 1 102 ? -11.597 -13.726 16.126 1.00 86.06 102 GLU A CA 1
ATOM 838 C C . GLU A 1 102 ? -11.083 -12.943 14.905 1.00 86.06 102 GLU A C 1
ATOM 840 O O . GLU A 1 102 ? -10.469 -13.526 14.011 1.00 86.06 102 GLU A O 1
ATOM 845 N N . GLU A 1 103 ? -11.241 -11.618 14.908 1.00 87.56 103 GLU A N 1
ATOM 846 C CA . GLU A 1 103 ? -10.842 -10.741 13.811 1.00 87.56 103 GLU A CA 1
ATOM 847 C C . GLU A 1 103 ? -9.468 -10.095 14.040 1.00 87.56 103 GLU A C 1
ATOM 849 O O . GLU A 1 103 ? -8.978 -9.922 15.162 1.00 87.56 103 GLU A O 1
ATOM 854 N N . CYS A 1 104 ? -8.854 -9.690 12.936 1.00 88.88 104 CYS A N 1
ATOM 855 C CA . CYS A 1 104 ? -7.631 -8.913 12.867 1.00 88.88 104 CYS A CA 1
ATOM 856 C C . CYS A 1 104 ? -7.933 -7.540 12.292 1.00 88.88 104 CYS A C 1
ATOM 858 O O . CYS A 1 104 ? -8.304 -7.424 11.129 1.00 88.88 104 CYS A O 1
ATOM 860 N N . CYS A 1 105 ? -7.749 -6.508 13.109 1.00 89.75 105 CYS A N 1
ATOM 861 C CA . CYS A 1 105 ? -8.043 -5.126 12.777 1.00 89.75 105 CYS A CA 1
ATOM 862 C C . CYS A 1 105 ? -6.753 -4.327 12.576 1.00 89.75 105 CYS A C 1
ATOM 864 O O . CYS A 1 105 ? -5.900 -4.234 13.463 1.00 89.75 105 CYS A O 1
ATOM 866 N N . CYS A 1 106 ? -6.607 -3.754 11.388 1.00 90.81 106 CYS A N 1
ATOM 867 C CA . CYS A 1 106 ? -5.470 -2.947 10.976 1.00 90.81 106 CYS A CA 1
ATOM 868 C C . CYS A 1 106 ? -5.922 -1.493 10.818 1.00 90.81 106 CYS A C 1
ATOM 870 O O . CYS A 1 106 ? -6.826 -1.200 10.031 1.00 90.81 106 CYS A O 1
ATOM 872 N N . ASP A 1 107 ? -5.285 -0.574 11.540 1.00 91.75 107 ASP A N 1
ATOM 873 C CA . ASP A 1 107 ? -5.453 0.854 11.281 1.00 91.75 107 ASP A CA 1
ATOM 874 C C . ASP A 1 107 ? -4.667 1.291 10.033 1.00 91.75 107 ASP A C 1
ATOM 876 O O . ASP A 1 107 ? -3.920 0.522 9.422 1.00 91.75 107 ASP A O 1
ATOM 880 N N . ALA A 1 108 ? -4.838 2.548 9.632 1.00 90.88 108 ALA A N 1
ATOM 881 C CA . ALA A 1 108 ? -4.175 3.080 8.448 1.00 90.88 108 ALA A CA 1
ATOM 882 C C . ALA A 1 108 ? -2.637 2.989 8.512 1.00 90.88 108 ALA A C 1
ATOM 884 O O . ALA A 1 108 ? -1.996 2.757 7.487 1.00 90.88 108 ALA A O 1
ATOM 885 N N . GLU A 1 109 ? -2.038 3.137 9.698 1.00 92.00 109 GLU A N 1
ATOM 886 C CA . GLU A 1 109 ? -0.587 3.040 9.865 1.00 92.00 109 GLU A CA 1
ATOM 887 C C . GLU A 1 109 ? -0.103 1.596 9.679 1.00 92.00 109 GLU A C 1
ATOM 889 O O . GLU A 1 109 ? 0.897 1.362 8.993 1.00 92.00 109 GLU A O 1
ATOM 894 N N . ALA A 1 110 ? -0.827 0.626 10.237 1.00 92.31 110 ALA A N 1
ATOM 895 C CA . ALA A 1 110 ? -0.561 -0.794 10.052 1.00 92.31 110 ALA A CA 1
ATOM 896 C C . ALA A 1 110 ? -0.647 -1.195 8.573 1.00 92.31 110 ALA A C 1
ATOM 898 O O . ALA A 1 110 ? 0.278 -1.811 8.043 1.00 92.31 110 ALA A O 1
ATOM 899 N N . LEU A 1 111 ? -1.713 -0.775 7.885 1.00 91.19 111 LEU A N 1
ATOM 900 C CA . LEU A 1 111 ? -1.917 -1.035 6.456 1.00 91.19 111 LEU A CA 1
ATOM 901 C C . LEU A 1 111 ? -0.785 -0.456 5.597 1.00 91.19 111 LEU A C 1
ATOM 903 O O . LEU A 1 111 ? -0.282 -1.125 4.695 1.00 91.19 111 LEU A O 1
ATOM 907 N N . TYR A 1 112 ? -0.334 0.762 5.910 1.00 92.62 112 TYR A N 1
ATOM 908 C CA . TYR A 1 112 ? 0.824 1.365 5.254 1.00 92.62 112 TYR A CA 1
ATOM 909 C C . TYR A 1 112 ? 2.111 0.572 5.487 1.00 92.62 112 TYR A C 1
ATOM 911 O O . TYR A 1 112 ? 2.849 0.325 4.537 1.00 92.62 112 TYR A O 1
ATOM 919 N N . LYS A 1 113 ? 2.391 0.147 6.725 1.00 92.44 113 LYS A N 1
ATOM 920 C CA . LYS A 1 113 ? 3.593 -0.647 7.034 1.00 92.44 113 LYS A CA 1
ATOM 921 C C . LYS A 1 113 ? 3.601 -1.975 6.279 1.00 92.44 113 LYS A C 1
ATOM 923 O O . LYS A 1 113 ? 4.651 -2.381 5.788 1.00 92.44 113 LYS A O 1
ATOM 928 N N . LEU A 1 114 ? 2.441 -2.616 6.153 1.00 90.81 114 LEU A N 1
ATOM 929 C CA . LEU A 1 114 ? 2.284 -3.855 5.395 1.00 90.81 114 LEU A CA 1
ATOM 930 C C . LEU A 1 114 ? 2.537 -3.644 3.899 1.00 90.81 114 LEU A C 1
ATOM 932 O O . LEU A 1 114 ? 3.333 -4.373 3.315 1.00 90.81 114 LEU A O 1
ATOM 936 N N . ALA A 1 115 ? 1.952 -2.602 3.301 1.00 89.69 115 ALA A N 1
ATOM 937 C CA . ALA A 1 115 ? 2.218 -2.249 1.906 1.00 89.69 115 ALA A CA 1
ATOM 938 C C . ALA A 1 115 ? 3.694 -1.876 1.669 1.00 89.69 115 ALA A C 1
ATOM 940 O O . ALA A 1 115 ? 4.286 -2.272 0.669 1.00 89.69 115 ALA A O 1
ATOM 941 N N . MET A 1 116 ? 4.312 -1.151 2.604 1.00 91.12 116 MET A N 1
ATOM 942 C CA . MET A 1 116 ? 5.719 -0.759 2.524 1.00 91.12 116 MET A CA 1
ATOM 943 C C . MET A 1 116 ? 6.663 -1.967 2.584 1.00 91.12 116 MET A C 1
ATOM 945 O O . MET A 1 116 ? 7.645 -2.008 1.846 1.00 91.12 116 MET A O 1
ATOM 949 N N . ARG A 1 117 ? 6.347 -2.976 3.408 1.00 89.31 117 ARG A N 1
ATOM 950 C CA . ARG A 1 117 ? 7.103 -4.236 3.452 1.00 89.31 117 ARG A CA 1
ATOM 951 C C . ARG A 1 117 ? 7.119 -4.917 2.083 1.00 89.31 117 ARG A C 1
ATOM 953 O O . ARG A 1 117 ? 8.181 -5.335 1.644 1.00 89.31 117 ARG A O 1
ATOM 960 N N . GLU A 1 118 ? 5.984 -4.962 1.386 1.00 86.25 118 GLU A N 1
ATOM 961 C CA . GLU A 1 118 ? 5.924 -5.524 0.029 1.00 86.25 118 GLU A CA 1
ATOM 962 C C . GLU A 1 118 ? 6.791 -4.733 -0.966 1.00 86.25 118 GLU A C 1
ATOM 964 O O . GLU A 1 118 ? 7.454 -5.331 -1.813 1.00 86.25 118 GLU A O 1
ATOM 969 N N . VAL A 1 119 ? 6.844 -3.399 -0.853 1.00 86.56 119 VAL A N 1
ATOM 970 C CA . VAL A 1 119 ? 7.744 -2.562 -1.673 1.00 86.56 119 VAL A CA 1
ATOM 971 C C . VAL A 1 119 ? 9.213 -2.889 -1.393 1.00 86.56 119 VAL A C 1
ATOM 973 O O . VAL A 1 119 ? 10.007 -3.017 -2.330 1.00 86.56 119 VAL A O 1
ATOM 976 N N . ASP A 1 120 ? 9.585 -3.058 -0.126 1.00 86.06 120 ASP A N 1
ATOM 977 C CA . ASP A 1 120 ? 10.952 -3.419 0.245 1.00 86.06 120 ASP A CA 1
ATOM 978 C C . ASP A 1 120 ? 11.302 -4.849 -0.204 1.00 86.06 120 ASP A C 1
ATOM 980 O O . ASP A 1 120 ? 12.392 -5.070 -0.733 1.00 86.06 120 ASP A O 1
ATOM 984 N N . ASP A 1 121 ? 10.388 -5.813 -0.097 1.00 83.19 121 ASP A N 1
ATOM 985 C CA . ASP A 1 121 ? 10.583 -7.179 -0.607 1.00 83.19 121 ASP A CA 1
ATOM 986 C C . ASP A 1 121 ? 10.764 -7.193 -2.135 1.00 83.19 121 ASP A C 1
ATOM 988 O O . ASP A 1 121 ? 11.629 -7.897 -2.675 1.00 83.19 121 ASP A O 1
ATOM 992 N N . LEU A 1 122 ? 10.007 -6.353 -2.849 1.00 78.69 122 LEU A N 1
ATOM 993 C CA . LEU A 1 122 ? 10.182 -6.136 -4.283 1.00 78.69 122 LEU A CA 1
ATOM 994 C C . LEU A 1 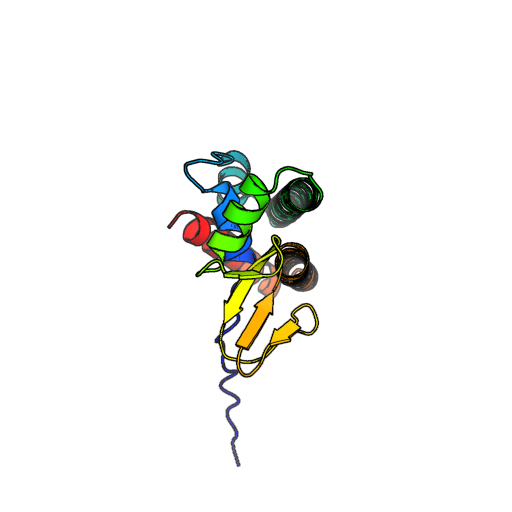122 ? 11.569 -5.574 -4.584 1.00 78.69 122 LEU A C 1
ATOM 996 O O . LEU A 1 122 ? 12.251 -6.119 -5.449 1.00 78.69 122 LEU A O 1
ATOM 1000 N N . LYS A 1 123 ? 12.033 -4.560 -3.843 1.00 80.88 123 LYS A N 1
ATOM 1001 C CA . LYS A 1 123 ? 13.389 -4.003 -3.988 1.00 80.88 123 LYS A CA 1
ATOM 1002 C C . LYS A 1 123 ? 14.471 -5.079 -3.847 1.00 80.88 123 LYS A C 1
ATOM 1004 O O . LYS A 1 123 ? 15.382 -5.135 -4.672 1.00 80.88 123 LYS A O 1
ATOM 1009 N N . HIS A 1 124 ? 14.355 -5.960 -2.853 1.00 76.69 124 HIS A N 1
ATOM 1010 C CA . HIS A 1 124 ? 15.295 -7.071 -2.648 1.00 76.69 124 HIS A CA 1
ATOM 1011 C C . HIS A 1 124 ? 15.164 -8.184 -3.699 1.00 76.69 124 HIS A C 1
ATOM 1013 O O . HIS A 1 124 ? 16.085 -8.977 -3.872 1.00 76.69 124 HIS A O 1
ATOM 1019 N N . SER A 1 125 ? 14.061 -8.233 -4.447 1.00 71.31 125 SER A N 1
ATOM 1020 C CA . SER A 1 125 ? 13.872 -9.179 -5.552 1.00 71.31 125 SER A CA 1
ATOM 1021 C C . SER A 1 125 ? 14.585 -8.752 -6.844 1.00 71.31 125 SER A C 1
ATOM 1023 O O . SER A 1 125 ? 14.729 -9.562 -7.759 1.00 71.31 125 SER A O 1
ATOM 1025 N N . PHE A 1 126 ? 15.098 -7.517 -6.937 1.00 66.62 126 PHE A N 1
ATOM 1026 C CA . PHE A 1 126 ? 15.861 -7.038 -8.100 1.00 66.62 126 PHE A CA 1
ATOM 1027 C C . PHE A 1 126 ? 17.353 -7.436 -8.072 1.00 66.62 126 PHE A C 1
ATOM 1029 O O . PHE A 1 126 ? 18.182 -6.774 -8.693 1.00 66.62 126 PHE A O 1
ATOM 1036 N N . VAL A 1 127 ? 17.727 -8.510 -7.372 1.00 67.88 127 VAL A N 1
ATOM 1037 C CA . VAL A 1 127 ? 19.137 -8.923 -7.220 1.00 67.88 127 VAL A CA 1
ATOM 1038 C C . VAL A 1 127 ? 19.670 -9.691 -8.444 1.00 67.88 127 VAL A C 1
ATOM 1040 O O . VAL A 1 127 ? 20.837 -9.524 -8.788 1.00 67.88 127 VAL A O 1
ATOM 1043 N N . ASP A 1 128 ? 18.836 -10.454 -9.166 1.00 71.81 128 ASP A N 1
ATOM 1044 C CA . ASP A 1 128 ? 19.223 -11.175 -10.396 1.00 71.81 128 ASP A CA 1
ATOM 1045 C C . ASP A 1 128 ? 18.290 -10.875 -11.586 1.00 71.81 128 ASP A C 1
ATOM 1047 O O . ASP A 1 128 ? 17.103 -10.611 -11.408 1.00 71.81 128 ASP A O 1
ATOM 1051 N N . GLU A 1 129 ? 18.805 -10.924 -12.822 1.00 69.81 129 GLU A N 1
ATOM 1052 C CA . GLU A 1 129 ? 18.085 -10.470 -14.029 1.00 69.81 129 GLU A CA 1
ATOM 1053 C C . GLU A 1 129 ? 16.746 -11.194 -14.280 1.00 69.81 129 GLU A C 1
ATOM 1055 O O . GLU A 1 129 ? 15.797 -10.603 -14.808 1.00 69.81 129 GLU A O 1
ATOM 1060 N N . LYS A 1 130 ? 16.627 -12.462 -13.871 1.00 71.00 130 LYS A N 1
ATOM 1061 C CA . LYS A 1 130 ? 15.396 -13.244 -14.038 1.00 71.00 130 LYS A CA 1
ATOM 1062 C C . LYS A 1 130 ? 14.341 -12.811 -13.020 1.00 71.00 130 LYS A C 1
ATOM 1064 O O . LYS A 1 130 ? 13.179 -12.618 -13.389 1.00 71.00 130 LYS A O 1
ATOM 1069 N N . SER A 1 131 ? 14.745 -12.604 -11.770 1.00 70.81 131 SER A N 1
ATOM 1070 C CA . SER A 1 131 ? 13.882 -12.072 -10.711 1.00 70.81 131 SER A CA 1
ATOM 1071 C C . SER A 1 131 ? 13.479 -10.620 -10.979 1.00 70.81 131 SER A C 1
ATOM 1073 O O . SER A 1 131 ? 12.316 -10.275 -10.772 1.00 70.81 131 SER A O 1
ATOM 1075 N N . LYS A 1 132 ? 14.366 -9.808 -11.574 1.00 67.12 132 LYS A N 1
ATOM 1076 C CA . LYS A 1 132 ? 14.073 -8.431 -12.011 1.00 67.12 132 LYS A CA 1
ATOM 1077 C C . LYS A 1 132 ? 12.918 -8.362 -13.009 1.00 67.12 132 LYS A C 1
ATOM 1079 O O . LYS A 1 132 ? 11.963 -7.620 -12.793 1.00 67.12 132 LYS A O 1
ATOM 1084 N N . LYS A 1 133 ? 12.969 -9.155 -14.088 1.00 70.19 133 LYS A N 1
ATOM 1085 C CA . LYS A 1 133 ? 11.903 -9.182 -15.111 1.00 70.19 133 LYS A CA 1
ATOM 1086 C C . LYS A 1 133 ? 10.566 -9.619 -14.514 1.00 70.19 133 LYS A C 1
ATOM 1088 O O . LYS A 1 133 ? 9.531 -9.040 -14.838 1.00 70.19 133 LYS A O 1
ATOM 1093 N N . LYS A 1 134 ? 10.592 -10.602 -13.608 1.00 71.88 134 LYS A N 1
ATOM 1094 C CA . LYS A 1 134 ? 9.396 -11.072 -12.901 1.00 71.88 134 LYS A CA 1
ATOM 1095 C C . LYS A 1 134 ? 8.823 -9.993 -11.979 1.00 71.88 134 LYS A C 1
ATOM 1097 O O . LYS A 1 134 ? 7.638 -9.708 -12.078 1.00 71.88 134 LYS A O 1
ATOM 1102 N N . ALA A 1 135 ? 9.649 -9.368 -11.140 1.00 68.81 135 ALA A N 1
ATOM 1103 C CA . ALA A 1 135 ? 9.232 -8.297 -10.236 1.00 68.81 135 ALA A CA 1
ATOM 1104 C C . ALA A 1 135 ? 8.667 -7.096 -11.007 1.00 68.81 135 ALA A C 1
ATOM 1106 O O . ALA A 1 135 ? 7.615 -6.573 -10.655 1.00 68.81 135 ALA A O 1
ATOM 1107 N N . PHE A 1 136 ? 9.299 -6.712 -12.117 1.00 71.94 136 PHE A N 1
ATOM 1108 C CA . PHE A 1 136 ? 8.819 -5.630 -12.972 1.00 71.94 136 PHE A CA 1
ATOM 1109 C C . PHE A 1 136 ? 7.460 -5.934 -13.621 1.00 71.94 136 PHE A C 1
ATOM 1111 O O . PHE A 1 136 ? 6.578 -5.076 -13.639 1.00 71.94 136 PHE A O 1
ATOM 1118 N N . LEU A 1 137 ? 7.253 -7.165 -14.104 1.00 72.06 137 LEU A N 1
ATOM 1119 C CA . LEU A 1 137 ? 5.950 -7.592 -14.617 1.00 72.06 137 LEU A CA 1
ATOM 1120 C C . LEU A 1 137 ? 4.887 -7.579 -13.508 1.00 72.06 137 LEU A C 1
ATOM 1122 O O . LEU A 1 137 ? 3.783 -7.083 -13.725 1.00 72.06 137 LEU A O 1
ATOM 1126 N N . THR A 1 138 ? 5.238 -8.063 -12.311 1.00 72.19 138 THR A N 1
ATOM 1127 C CA . THR A 1 138 ? 4.368 -8.013 -11.131 1.00 72.19 138 THR A CA 1
ATOM 1128 C C . THR A 1 138 ? 3.947 -6.578 -10.830 1.00 72.19 138 THR A C 1
ATOM 1130 O O . THR A 1 138 ? 2.760 -6.331 -10.667 1.00 72.19 138 THR A O 1
ATOM 1133 N N . LEU A 1 139 ? 4.868 -5.610 -10.848 1.00 71.50 139 LEU A N 1
ATOM 1134 C CA . LEU A 1 139 ? 4.543 -4.198 -10.615 1.00 71.50 139 LEU A CA 1
ATOM 1135 C C . LEU A 1 139 ? 3.542 -3.636 -11.624 1.00 71.50 139 LEU A C 1
ATOM 1137 O O . LEU A 1 139 ? 2.617 -2.924 -11.238 1.00 71.50 139 LEU A O 1
ATOM 1141 N N . LYS A 1 140 ? 3.685 -3.984 -12.906 1.00 74.12 140 LYS A N 1
ATOM 1142 C CA . LYS A 1 140 ? 2.732 -3.557 -13.937 1.00 74.12 140 LYS A CA 1
ATOM 1143 C C . LYS A 1 140 ? 1.355 -4.178 -13.734 1.00 74.12 140 LYS A C 1
ATOM 1145 O O . LYS A 1 140 ? 0.356 -3.478 -13.853 1.00 74.12 140 LYS A O 1
ATOM 1150 N N . ILE A 1 141 ? 1.295 -5.458 -13.370 1.00 73.69 141 ILE A N 1
ATOM 1151 C CA . ILE A 1 141 ? 0.033 -6.138 -13.043 1.00 73.69 141 ILE A CA 1
ATOM 1152 C C . ILE A 1 141 ? -0.621 -5.490 -11.818 1.00 73.69 141 ILE A C 1
ATOM 1154 O O . ILE A 1 141 ? -1.819 -5.229 -11.834 1.00 73.69 141 ILE A O 1
ATOM 1158 N N . ILE A 1 142 ? 0.163 -5.173 -10.786 1.00 70.56 142 ILE A N 1
ATOM 1159 C CA . ILE A 1 142 ? -0.304 -4.464 -9.592 1.00 70.56 142 ILE A CA 1
ATOM 1160 C C . ILE A 1 142 ? -0.890 -3.094 -9.965 1.00 70.56 142 ILE A C 1
ATOM 1162 O O . ILE A 1 142 ? -1.979 -2.759 -9.507 1.00 70.56 142 ILE A O 1
ATOM 1166 N N . ALA A 1 143 ? -0.207 -2.326 -10.818 1.00 71.00 143 ALA A N 1
ATOM 1167 C CA . ALA A 1 143 ? -0.676 -1.020 -11.280 1.00 71.00 143 ALA A CA 1
ATOM 1168 C C . ALA A 1 143 ? -1.992 -1.118 -12.068 1.00 71.00 143 ALA A C 1
ATOM 1170 O O . ALA A 1 143 ? -2.900 -0.322 -11.851 1.00 71.00 143 ALA A O 1
ATOM 1171 N N . ILE A 1 144 ? -2.105 -2.111 -12.954 1.00 71.69 144 ILE A N 1
ATOM 1172 C CA . ILE A 1 144 ? -3.320 -2.363 -13.739 1.00 71.69 144 ILE A CA 1
ATOM 1173 C C . ILE A 1 144 ? -4.473 -2.779 -12.823 1.00 71.69 144 ILE A C 1
ATOM 1175 O O . ILE A 1 144 ? -5.567 -2.238 -12.935 1.00 71.69 144 ILE A O 1
ATOM 1179 N N . ASN A 1 145 ? -4.229 -3.689 -11.880 1.00 69.75 145 ASN A N 1
ATOM 1180 C CA . ASN A 1 145 ? -5.249 -4.137 -10.932 1.00 69.75 145 ASN A CA 1
ATOM 1181 C C . ASN A 1 145 ? -5.687 -3.023 -9.974 1.00 69.75 145 ASN A C 1
ATOM 1183 O O . ASN A 1 145 ? -6.825 -3.029 -9.526 1.00 69.75 145 ASN A O 1
ATOM 1187 N N . ALA A 1 146 ? -4.818 -2.051 -9.680 1.00 68.94 146 ALA A N 1
ATOM 1188 C CA . ALA A 1 146 ? -5.183 -0.882 -8.887 1.00 68.94 146 ALA A CA 1
ATOM 1189 C C . ALA A 1 146 ? -6.195 0.042 -9.597 1.00 68.94 146 ALA A C 1
ATOM 1191 O O . ALA A 1 146 ? -6.812 0.862 -8.923 1.00 68.94 146 ALA A O 1
ATOM 1192 N N . LEU A 1 147 ? -6.372 -0.074 -10.922 1.00 65.88 147 LEU A N 1
ATOM 1193 C CA . LEU A 1 147 ? -7.345 0.699 -11.710 1.00 65.88 147 LEU A CA 1
ATOM 1194 C C . LEU A 1 147 ? -8.746 0.059 -11.783 1.00 65.88 147 LEU A C 1
ATOM 1196 O O . LEU A 1 147 ? -9.664 0.720 -12.272 1.00 65.88 147 LEU A O 1
ATOM 1200 N N . GLY A 1 148 ? -8.888 -1.206 -11.367 1.00 54.31 148 GLY A N 1
ATOM 1201 C CA . GLY A 1 148 ? -10.117 -2.008 -11.466 1.00 54.31 148 GLY A CA 1
ATOM 1202 C C . GLY A 1 148 ? -11.065 -1.829 -10.291 1.00 54.31 148 GLY A C 1
ATOM 1203 O O . GLY A 1 148 ? -10.609 -2.010 -9.142 1.00 54.31 148 GLY A O 1
#

Foldseek 3Di:
DDPPPPPPPPVLPLQLLQLLLCLDPVNVVCVLLVQLLPPPFDVSNLVSSVVSLVVLVCQLPDPPQVSQLSSQCSSPDWDQDPNFTWDKDADDEDPQWDDDPRITIHGSVSSSVSNVVVSVVLVVLCPDPVSRVVSSVVSNVSSVSSND

Radius of gyration: 16.13 Å; chains: 1; bounding box: 34×54×38 Å

pLDDT: mean 79.1, std 14.12, range [32.97, 92.62]